Protein AF-A0A378AE75-F1 (afdb_monomer_lite)

Structure (mmCIF, N/CA/C/O backbone):
data_AF-A0A378AE75-F1
#
_entry.id   AF-A0A378AE75-F1
#
loop_
_atom_site.group_PDB
_atom_site.id
_atom_site.type_symbol
_atom_site.label_atom_id
_atom_site.label_alt_id
_atom_site.label_comp_id
_atom_site.label_asym_id
_atom_site.label_entity_id
_atom_site.label_seq_id
_atom_site.pdbx_PDB_ins_code
_atom_site.Cartn_x
_atom_site.Cartn_y
_atom_site.Cartn_z
_atom_site.occupancy
_atom_site.B_iso_or_equiv
_atom_site.auth_seq_id
_atom_site.auth_comp_id
_atom_site.auth_asym_id
_atom_site.auth_atom_id
_atom_site.pdbx_PDB_model_num
ATOM 1 N N . MET A 1 1 ? -22.575 -5.246 0.467 1.00 49.00 1 MET A N 1
ATOM 2 C CA . MET A 1 1 ? -21.335 -4.443 0.434 1.00 49.00 1 MET A CA 1
ATOM 3 C C . MET A 1 1 ? -20.183 -5.397 0.202 1.00 49.00 1 MET A C 1
ATOM 5 O O . MET A 1 1 ? -19.870 -6.165 1.099 1.00 49.00 1 MET A O 1
ATOM 9 N N . ALA A 1 2 ? -19.630 -5.433 -1.007 1.00 60.38 2 ALA A N 1
ATOM 10 C CA . ALA A 1 2 ? -18.469 -6.262 -1.318 1.00 60.38 2 ALA A CA 1
ATOM 11 C C . ALA A 1 2 ? -17.324 -5.311 -1.665 1.00 60.38 2 ALA A C 1
ATOM 13 O O . ALA A 1 2 ? -17.302 -4.752 -2.755 1.00 60.38 2 ALA A O 1
ATOM 14 N N . GLY A 1 3 ? -16.438 -5.043 -0.709 1.00 75.75 3 GLY A N 1
ATOM 15 C CA . GLY A 1 3 ? -15.329 -4.118 -0.913 1.00 75.75 3 GLY A CA 1
ATOM 16 C C . GLY A 1 3 ? -14.558 -3.829 0.368 1.00 75.75 3 GLY A C 1
ATOM 17 O O . GLY A 1 3 ? -15.049 -4.067 1.469 1.00 75.75 3 GLY A O 1
ATOM 18 N N . PHE A 1 4 ? -13.334 -3.343 0.198 1.00 86.12 4 PHE A N 1
ATOM 19 C CA . PHE A 1 4 ? -12.501 -2.817 1.274 1.00 86.12 4 PHE A CA 1
ATOM 20 C C . PHE A 1 4 ? -12.872 -1.352 1.540 1.00 86.12 4 PHE A C 1
ATOM 22 O O . PHE A 1 4 ? -13.050 -0.593 0.587 1.00 86.12 4 PHE A O 1
ATOM 29 N N . GLY A 1 5 ? -12.989 -0.947 2.803 1.00 89.19 5 GLY A N 1
ATOM 30 C CA . GLY A 1 5 ? -13.317 0.436 3.158 1.00 89.19 5 GLY A CA 1
ATOM 31 C C . GLY A 1 5 ? -13.764 0.592 4.607 1.00 89.19 5 GLY A C 1
ATOM 32 O O . GLY A 1 5 ? -13.434 -0.235 5.452 1.00 89.19 5 GLY A O 1
ATOM 33 N N . ASP A 1 6 ? -14.548 1.635 4.877 1.00 91.19 6 ASP A N 1
ATOM 34 C CA . ASP A 1 6 ? -15.076 1.936 6.208 1.00 91.19 6 ASP A CA 1
ATOM 35 C C . ASP A 1 6 ? -16.599 1.764 6.253 1.00 91.19 6 ASP A C 1
ATOM 37 O O . ASP A 1 6 ? -17.330 2.206 5.366 1.00 91.19 6 ASP A O 1
ATOM 41 N N . GLY A 1 7 ? -17.082 1.147 7.326 1.00 90.19 7 GLY A N 1
ATOM 42 C CA . GLY A 1 7 ? -18.472 1.155 7.759 1.00 90.19 7 GLY A CA 1
ATOM 43 C C . GLY A 1 7 ? -18.676 2.161 8.890 1.00 90.19 7 GLY A C 1
ATOM 44 O O . GLY A 1 7 ? -17.744 2.496 9.625 1.00 90.19 7 GLY A O 1
ATOM 45 N N . GLN A 1 8 ? -19.903 2.650 9.051 1.00 94.00 8 GLN A N 1
ATOM 46 C CA . GLN A 1 8 ? -20.232 3.632 10.077 1.00 94.00 8 GLN A CA 1
ATOM 47 C C . GLN A 1 8 ? -21.569 3.316 10.743 1.00 94.00 8 GLN A C 1
ATOM 49 O O . GLN A 1 8 ? -22.568 3.080 10.068 1.00 94.00 8 GLN A O 1
ATOM 54 N N . VAL A 1 9 ? -21.573 3.347 12.074 1.00 94.44 9 VAL A N 1
ATOM 55 C CA . VAL A 1 9 ? -22.759 3.202 12.919 1.00 94.44 9 VAL A CA 1
ATOM 56 C C . VAL A 1 9 ? -22.997 4.530 13.623 1.00 94.44 9 VAL A C 1
ATOM 58 O O . VAL A 1 9 ? -22.107 5.047 14.298 1.00 94.44 9 VAL A O 1
ATOM 61 N N . ASN A 1 10 ? -24.197 5.079 13.470 1.00 95.12 10 ASN A N 1
ATOM 62 C CA . ASN A 1 10 ? -24.614 6.316 14.122 1.00 95.12 10 ASN A CA 1
ATOM 63 C C . ASN A 1 10 ? -25.720 5.990 15.132 1.00 95.12 10 ASN A C 1
ATOM 65 O O . ASN A 1 10 ? -26.658 5.271 14.794 1.00 95.12 10 ASN A O 1
ATOM 69 N N . ALA A 1 11 ? -25.634 6.532 16.346 1.00 93.56 11 ALA A N 1
ATOM 70 C CA . ALA A 1 11 ? -26.715 6.497 17.325 1.00 93.56 11 ALA A CA 1
ATOM 71 C C . ALA A 1 11 ? -27.059 7.910 17.787 1.00 93.56 11 ALA A C 1
ATOM 73 O O . ALA A 1 11 ? -26.185 8.744 18.031 1.00 93.56 11 ALA A O 1
ATOM 74 N N . THR A 1 12 ? -28.353 8.166 17.936 1.00 93.62 12 THR A N 1
ATOM 75 C CA . THR A 1 12 ? -28.882 9.398 18.518 1.00 93.62 12 THR A CA 1
ATOM 76 C C . THR A 1 12 ? -29.718 9.018 19.729 1.00 93.62 12 THR A C 1
ATOM 78 O O . THR A 1 12 ? -30.688 8.279 19.603 1.00 93.62 12 THR A O 1
ATOM 81 N N . ILE A 1 13 ? -29.310 9.490 20.903 1.00 89.12 13 ILE A N 1
ATOM 82 C CA . ILE A 1 13 ? -29.961 9.223 22.183 1.00 89.12 13 ILE A CA 1
ATOM 83 C C . ILE A 1 13 ? -30.700 10.495 22.591 1.00 89.12 13 ILE A C 1
ATOM 85 O O . ILE A 1 13 ? -30.086 11.508 22.918 1.00 89.12 13 ILE A O 1
ATOM 89 N N . SER A 1 14 ? -32.026 10.448 22.555 1.00 89.69 14 SER A N 1
ATOM 90 C CA . SER A 1 14 ? -32.914 11.529 22.994 1.00 89.69 14 SER A CA 1
ATOM 91 C C . SER A 1 14 ? -33.631 11.157 24.292 1.00 89.69 14 SER A C 1
ATOM 93 O O . SER A 1 14 ? -33.769 9.977 24.604 1.00 89.69 14 SER A O 1
ATOM 95 N N . GLY A 1 15 ? -34.135 12.154 25.027 1.00 82.38 15 GLY A N 1
ATOM 96 C CA . GLY A 1 15 ? -34.946 11.924 26.232 1.00 82.38 15 GLY A CA 1
ATOM 97 C C . GLY A 1 15 ? -34.153 11.782 27.536 1.00 82.38 15 GLY A C 1
ATOM 98 O O . GLY A 1 15 ? -34.667 11.234 28.505 1.00 82.38 15 GLY A O 1
ATOM 99 N N . LEU A 1 16 ? -32.913 12.280 27.578 1.00 79.62 16 LEU A N 1
ATOM 100 C CA . LEU A 1 16 ? -32.150 12.412 28.821 1.00 79.62 16 LEU A CA 1
ATOM 101 C C . LEU A 1 16 ? -32.801 13.487 29.704 1.00 79.62 16 LEU A C 1
ATOM 103 O O . LEU A 1 16 ? -32.795 14.666 29.354 1.00 79.62 16 LEU A O 1
ATOM 107 N N . SER A 1 17 ? -33.370 13.068 30.833 1.00 78.19 17 SER A N 1
ATOM 108 C CA . SER A 1 17 ? -33.945 13.955 31.844 1.00 78.19 17 SER A CA 1
ATOM 109 C C . SER A 1 17 ? -33.107 13.870 33.115 1.00 78.19 17 SER A C 1
ATOM 111 O O . SER A 1 17 ? -33.035 12.815 33.745 1.00 78.19 17 SER A O 1
ATOM 113 N N . LEU A 1 18 ? -32.456 14.978 33.471 1.00 77.50 18 LEU A N 1
ATOM 114 C CA . LEU A 1 18 ? -31.836 15.174 34.780 1.00 77.50 18 LEU A CA 1
ATOM 115 C C . LEU A 1 18 ? -32.532 16.357 35.471 1.00 77.50 18 LEU A C 1
ATOM 117 O O . LEU A 1 18 ? -32.995 17.274 34.784 1.00 77.50 18 LEU A O 1
ATOM 121 N N . PRO A 1 19 ? -32.645 16.357 36.811 1.00 81.94 19 PRO A N 1
ATOM 122 C CA . PRO A 1 19 ? -33.327 17.430 37.525 1.00 81.94 19 PRO A CA 1
ATOM 123 C C . PRO A 1 19 ? -32.670 18.790 37.247 1.00 81.94 19 PRO A C 1
ATOM 125 O O . PRO A 1 19 ? -31.502 18.987 37.564 1.00 81.94 19 PRO A O 1
ATOM 128 N N . GLY A 1 20 ? -33.430 19.728 36.674 1.00 78.38 20 GLY A N 1
ATOM 129 C CA . GLY A 1 20 ? -32.984 21.106 36.430 1.00 78.38 20 GLY A CA 1
ATOM 130 C C . GLY A 1 20 ? -32.253 21.357 35.106 1.00 78.38 20 GLY A C 1
ATOM 131 O O . GLY A 1 20 ? -31.914 22.505 34.833 1.00 78.38 20 GLY A O 1
ATOM 132 N N . GLU A 1 21 ? -32.054 20.342 34.259 1.00 79.19 21 GLU A N 1
ATOM 133 C CA . GLU A 1 21 ? -31.302 20.480 33.005 1.00 79.19 21 GLU A CA 1
ATOM 134 C C . GLU A 1 21 ? -32.074 19.915 31.802 1.00 79.19 21 GLU A C 1
ATOM 136 O O . GLU A 1 21 ? -32.711 18.864 31.874 1.00 79.19 21 GLU A O 1
ATOM 141 N N . THR A 1 22 ? -32.018 20.620 30.667 1.00 77.00 22 THR A N 1
ATOM 142 C CA . THR A 1 22 ? -32.580 20.159 29.386 1.00 77.00 22 THR A CA 1
ATOM 143 C C . THR A 1 22 ? -31.439 19.789 28.449 1.00 77.00 22 THR A C 1
ATOM 145 O O . THR A 1 22 ? -30.626 20.644 28.102 1.00 77.00 22 THR A O 1
ATOM 148 N N . PHE A 1 23 ? -31.379 18.527 28.021 1.00 79.06 23 PHE A N 1
ATOM 149 C CA . PHE A 1 23 ? -30.317 18.042 27.142 1.00 79.06 23 PHE A CA 1
ATOM 150 C C . PHE A 1 23 ? -30.766 17.971 25.689 1.00 79.06 23 PHE A C 1
ATOM 152 O O . PHE A 1 23 ? -31.817 17.414 25.365 1.00 79.06 23 PHE A O 1
ATOM 159 N N . ALA A 1 24 ? -29.911 18.469 24.797 1.00 85.50 24 ALA A N 1
ATOM 160 C CA . ALA A 1 24 ? -30.001 18.141 23.383 1.00 85.50 24 ALA A CA 1
ATOM 161 C C . ALA A 1 24 ? -29.747 16.632 23.168 1.00 85.50 24 ALA A C 1
ATOM 163 O O . ALA A 1 24 ? -29.024 16.016 23.959 1.00 85.50 24 ALA A O 1
ATOM 164 N N . PRO A 1 25 ? -30.300 16.022 22.101 1.00 85.94 25 PRO A N 1
ATOM 165 C CA . PRO A 1 25 ? -30.033 14.626 21.780 1.00 85.94 25 PRO A CA 1
ATOM 166 C C . PRO A 1 25 ? -28.530 14.350 21.671 1.00 85.94 25 PRO A C 1
ATOM 168 O O . PRO A 1 25 ? -27.816 15.000 20.906 1.00 85.94 25 PRO A O 1
ATOM 171 N N . LEU A 1 26 ? -28.050 13.359 22.418 1.00 89.19 26 LEU A N 1
ATOM 172 C CA . LEU A 1 26 ? -26.661 12.935 22.378 1.00 89.19 26 LEU A CA 1
ATOM 173 C C . LEU A 1 26 ? -26.417 12.140 21.096 1.00 89.19 26 LEU A C 1
ATOM 175 O O . LEU A 1 26 ? -27.014 11.087 20.880 1.00 89.19 26 LEU A O 1
ATOM 179 N N . GLN A 1 27 ? -25.504 12.619 20.258 1.00 93.50 27 GLN A N 1
ATOM 180 C CA . GLN A 1 27 ? -25.101 11.927 19.039 1.00 93.50 27 GLN A CA 1
ATOM 181 C C . GLN A 1 27 ? -23.772 11.201 19.252 1.00 93.50 27 GLN A C 1
ATOM 183 O O . GLN A 1 27 ? -22.800 11.771 19.753 1.00 93.50 27 GLN A O 1
ATOM 188 N N . LYS A 1 28 ? -23.727 9.924 18.871 1.00 94.56 28 LYS A N 1
ATOM 189 C CA . LYS A 1 28 ? -22.519 9.097 18.870 1.00 94.56 28 LYS A CA 1
ATOM 190 C C . LYS A 1 28 ? -22.336 8.454 17.506 1.00 94.56 28 LYS A C 1
ATOM 192 O O . LYS A 1 28 ? -23.296 8.064 16.847 1.00 94.56 28 LYS A O 1
ATOM 197 N N . GLN A 1 29 ? -21.081 8.349 17.097 1.00 95.69 29 GLN A N 1
ATOM 198 C CA . GLN A 1 29 ? -20.692 7.816 15.805 1.00 95.69 29 GLN A CA 1
ATOM 199 C C . GLN A 1 29 ? -19.486 6.900 15.989 1.00 95.69 29 GLN A C 1
ATOM 201 O O . GLN A 1 29 ? -18.491 7.294 16.595 1.00 95.69 29 GLN A O 1
ATOM 206 N N . TRP A 1 30 ? -19.577 5.692 15.439 1.00 95.56 30 TRP A N 1
ATOM 207 C CA . TRP A 1 30 ? -18.515 4.691 15.460 1.00 95.56 30 TRP A CA 1
ATOM 208 C C . TRP A 1 30 ? -18.163 4.293 14.031 1.00 95.56 30 TRP A C 1
ATOM 210 O O . TRP A 1 30 ? -19.043 3.963 13.237 1.00 95.56 30 TRP A O 1
ATOM 220 N N . LYS A 1 31 ? -16.871 4.331 13.700 1.00 94.81 31 LYS A N 1
ATOM 221 C CA . LYS A 1 31 ? -16.338 3.842 12.424 1.00 94.81 31 LYS A CA 1
ATOM 222 C C . LYS A 1 31 ? -15.743 2.455 12.619 1.00 94.81 31 LYS A C 1
ATOM 224 O O . LYS A 1 31 ? -15.085 2.207 13.625 1.00 94.81 31 LYS A O 1
ATOM 229 N N . ILE A 1 32 ? -15.978 1.568 11.661 1.00 92.81 32 ILE A N 1
ATOM 230 C CA . ILE A 1 32 ? -15.527 0.177 11.691 1.00 92.81 32 ILE A CA 1
ATOM 231 C C . ILE A 1 32 ? -14.871 -0.132 10.348 1.00 92.81 32 ILE A C 1
ATOM 233 O O . ILE A 1 32 ? -15.488 0.075 9.308 1.00 92.81 32 ILE A O 1
ATOM 237 N N . GLY A 1 33 ? -13.643 -0.645 10.360 1.00 91.94 33 GLY A N 1
ATOM 238 C CA . GLY A 1 33 ? -12.975 -1.082 9.135 1.00 91.94 33 GLY A CA 1
ATOM 239 C C . GLY A 1 33 ? -13.653 -2.320 8.543 1.00 91.94 33 GLY A C 1
ATOM 240 O O . GLY A 1 33 ? -13.934 -3.288 9.251 1.00 91.94 33 GLY A O 1
ATOM 241 N N . VAL A 1 34 ? -13.895 -2.306 7.237 1.00 90.81 34 VAL A N 1
ATOM 242 C CA . VAL A 1 34 ? -14.494 -3.405 6.478 1.00 90.81 34 VAL A CA 1
ATOM 243 C C . VAL A 1 34 ? -13.432 -3.998 5.561 1.00 90.81 34 VAL A C 1
ATOM 245 O O . VAL A 1 34 ? -12.876 -3.316 4.699 1.00 90.81 34 VAL A O 1
ATOM 248 N N . ARG A 1 35 ? -13.168 -5.297 5.724 1.00 89.75 35 ARG A N 1
ATOM 249 C CA . ARG A 1 35 ? -12.266 -6.063 4.857 1.00 89.75 35 ARG A CA 1
ATOM 250 C C . ARG A 1 35 ? -12.981 -7.294 4.290 1.00 89.75 35 ARG A C 1
ATOM 252 O O . ARG A 1 35 ? -13.686 -7.966 5.045 1.00 89.75 35 ARG A O 1
ATOM 259 N N . PRO A 1 36 ? -12.804 -7.620 2.999 1.00 88.44 36 PRO A N 1
ATOM 260 C CA . PRO A 1 36 ? -13.284 -8.882 2.445 1.00 88.44 36 PRO A CA 1
ATOM 261 C C . PRO A 1 36 ? -12.662 -10.095 3.154 1.00 88.44 36 PRO A C 1
ATOM 263 O O . PRO A 1 36 ? -11.528 -10.036 3.629 1.00 88.44 36 PRO A O 1
ATOM 266 N N . ALA A 1 37 ? -13.395 -11.211 3.194 1.00 88.56 37 ALA A N 1
ATOM 267 C CA . ALA A 1 37 ? -12.927 -12.468 3.792 1.00 88.56 37 ALA A CA 1
ATOM 268 C C . ALA A 1 37 ? -11.893 -13.219 2.926 1.00 88.56 37 ALA A C 1
ATOM 270 O O . ALA A 1 37 ? -11.380 -14.256 3.334 1.00 88.56 37 ALA A O 1
ATOM 271 N N . TYR A 1 38 ? -11.600 -12.706 1.732 1.00 87.00 38 TYR A N 1
ATOM 272 C CA . TYR A 1 38 ? -10.685 -13.282 0.755 1.00 87.00 38 TYR A CA 1
ATOM 273 C C . TYR A 1 38 ? -9.707 -12.211 0.247 1.00 87.00 38 TYR A C 1
ATOM 275 O O . TYR A 1 38 ? -10.055 -11.025 0.223 1.00 87.00 38 TYR A O 1
ATOM 283 N N . PRO A 1 39 ? -8.482 -12.600 -0.150 1.00 86.50 39 PRO A N 1
ATOM 284 C CA . PRO A 1 39 ? -7.501 -11.670 -0.695 1.00 86.50 39 PRO A CA 1
ATOM 285 C C . PRO A 1 39 ? -7.935 -11.127 -2.063 1.00 86.50 39 PRO A C 1
ATOM 287 O O . PRO A 1 39 ? -8.702 -11.760 -2.791 1.00 86.50 39 PRO A O 1
ATOM 290 N N . ALA A 1 40 ? -7.404 -9.960 -2.432 1.00 88.06 40 ALA A N 1
ATOM 291 C CA . ALA A 1 40 ? -7.560 -9.435 -3.783 1.00 88.06 40 ALA A CA 1
ATOM 292 C C . ALA A 1 40 ? -6.843 -10.345 -4.795 1.00 88.06 40 ALA A C 1
ATOM 294 O O . ALA A 1 40 ? -5.726 -10.801 -4.549 1.00 88.06 40 ALA A O 1
ATOM 295 N N . GLN A 1 41 ? -7.482 -10.592 -5.937 1.00 89.38 41 GLN A N 1
ATOM 296 C CA . GLN A 1 41 ? -6.887 -11.313 -7.061 1.00 89.38 41 GLN A CA 1
ATOM 297 C C . GLN A 1 41 ? -6.489 -10.323 -8.159 1.00 89.38 41 GLN A C 1
ATOM 299 O O . GLN A 1 41 ? -7.186 -9.338 -8.396 1.00 89.38 41 GLN A O 1
ATOM 304 N N . THR A 1 42 ? -5.379 -10.598 -8.844 1.00 88.62 42 THR A N 1
ATOM 305 C CA . THR A 1 42 ? -4.872 -9.760 -9.938 1.00 88.62 42 THR A CA 1
ATOM 306 C C . THR A 1 42 ? -4.619 -10.628 -11.160 1.00 88.62 42 THR A C 1
ATOM 308 O O . THR A 1 42 ? -3.856 -11.591 -11.094 1.00 88.62 42 THR A O 1
ATOM 311 N N . VAL A 1 43 ? -5.210 -10.257 -12.293 1.00 89.06 43 VAL A N 1
ATOM 312 C CA . VAL A 1 43 ? -4.939 -10.859 -13.603 1.00 89.06 43 VAL A CA 1
ATOM 313 C C . VAL A 1 43 ? -4.100 -9.899 -14.439 1.00 89.06 43 VAL A C 1
ATOM 315 O O . VAL A 1 43 ? -4.318 -8.691 -14.413 1.00 89.06 43 VAL A O 1
ATOM 318 N N . ASN A 1 44 ? -3.111 -10.421 -15.165 1.00 86.88 44 ASN A N 1
ATOM 319 C CA . ASN A 1 44 ? -2.217 -9.613 -15.993 1.00 86.88 44 ASN A CA 1
ATOM 320 C C . ASN A 1 44 ? -2.088 -10.228 -17.386 1.00 86.88 44 ASN A C 1
ATOM 322 O O . ASN A 1 44 ? -1.975 -11.444 -17.521 1.00 86.88 44 ASN A O 1
ATOM 326 N N . SER A 1 45 ? -2.040 -9.380 -18.409 1.00 86.44 45 SER A N 1
ATOM 327 C CA . SER A 1 45 ? -1.735 -9.768 -19.787 1.00 86.44 45 SER A CA 1
ATOM 328 C C . SER A 1 45 ? -0.908 -8.694 -20.467 1.00 86.44 45 SER A C 1
ATOM 330 O O . SER A 1 45 ? -1.111 -7.507 -20.219 1.00 86.44 45 SER A O 1
ATOM 332 N N . GLY A 1 46 ? -0.033 -9.114 -21.372 1.00 86.88 46 GLY A N 1
ATOM 333 C CA . GLY A 1 46 ? 0.690 -8.227 -22.268 1.00 86.88 46 GLY A CA 1
ATOM 334 C C . GLY A 1 46 ? 0.801 -8.867 -23.643 1.00 86.88 46 GLY A C 1
ATOM 335 O O . GLY A 1 46 ? 0.899 -10.087 -23.752 1.00 86.88 46 GLY A O 1
ATOM 336 N N . ALA A 1 47 ? 0.772 -8.036 -24.676 1.00 87.56 47 ALA A N 1
ATOM 337 C CA . ALA A 1 47 ? 1.012 -8.437 -26.052 1.00 87.56 47 ALA A CA 1
ATOM 338 C C . ALA A 1 47 ? 1.837 -7.345 -26.741 1.00 87.56 47 ALA A C 1
ATOM 340 O O . ALA A 1 47 ? 1.640 -6.158 -26.476 1.00 87.56 47 ALA A O 1
ATOM 341 N N . ALA A 1 48 ? 2.761 -7.749 -27.609 1.00 89.44 48 ALA A N 1
ATOM 342 C CA . ALA A 1 48 ? 3.394 -6.848 -28.562 1.00 89.44 48 ALA A CA 1
ATOM 343 C C . ALA A 1 48 ? 2.590 -6.922 -29.862 1.00 89.44 48 ALA A C 1
ATOM 345 O O . ALA A 1 48 ? 2.411 -8.018 -30.385 1.00 89.44 48 ALA A O 1
ATOM 346 N N . LEU A 1 49 ? 2.092 -5.781 -30.341 1.00 91.19 49 LEU A N 1
ATOM 347 C CA . LEU A 1 49 ? 1.267 -5.712 -31.546 1.00 91.19 49 LEU A CA 1
ATOM 348 C C . LEU A 1 49 ? 2.076 -5.159 -32.710 1.00 91.19 49 LEU A C 1
ATOM 350 O O . LEU A 1 49 ? 2.702 -4.103 -32.591 1.00 91.19 49 LEU A O 1
ATOM 354 N N . GLN A 1 50 ? 2.040 -5.867 -33.832 1.00 92.62 50 GLN A N 1
ATOM 355 C CA . GLN A 1 50 ? 2.515 -5.358 -35.109 1.00 92.62 50 GLN A CA 1
ATOM 356 C C . GLN A 1 50 ? 1.516 -4.344 -35.690 1.00 92.62 50 GLN A C 1
ATOM 358 O O . GLN A 1 50 ? 0.335 -4.343 -35.325 1.00 92.62 50 GLN A O 1
ATOM 363 N N . PRO A 1 51 ? 1.952 -3.459 -36.605 1.00 91.56 51 PRO A N 1
ATOM 364 C CA . PRO A 1 51 ? 1.048 -2.532 -37.276 1.00 91.56 51 PRO A CA 1
ATOM 365 C C . PRO A 1 51 ? -0.124 -3.265 -37.946 1.00 91.56 51 PRO A C 1
ATOM 367 O O . PRO A 1 51 ? 0.081 -4.146 -38.775 1.00 91.56 51 PRO A O 1
ATOM 370 N N . GLY A 1 52 ? -1.353 -2.886 -37.589 1.00 92.56 52 GLY A N 1
ATOM 371 C CA . GLY A 1 52 ? -2.583 -3.495 -38.110 1.00 92.56 52 GLY A CA 1
ATOM 372 C C . GLY A 1 52 ? -3.135 -4.661 -37.283 1.00 92.56 52 GLY A C 1
ATOM 373 O O . GLY A 1 52 ? -4.259 -5.088 -37.536 1.00 92.56 52 GLY A O 1
ATOM 374 N N . GLU A 1 53 ? -2.409 -5.147 -36.273 1.00 93.62 53 GLU A N 1
ATOM 375 C CA . GLU A 1 53 ? -2.939 -6.140 -35.337 1.00 93.62 53 GLU A CA 1
ATOM 376 C C . GLU A 1 53 ? -3.871 -5.503 -34.299 1.00 93.62 53 GLU A C 1
ATOM 378 O O . GLU A 1 53 ? -3.669 -4.378 -33.838 1.00 93.62 53 GLU A O 1
ATOM 383 N N . SER A 1 54 ? -4.891 -6.258 -33.891 1.00 90.75 54 SER A N 1
ATOM 384 C CA . SER A 1 54 ? -5.817 -5.877 -32.826 1.00 90.75 54 SER A CA 1
ATOM 385 C C . SER A 1 54 ? -5.661 -6.799 -31.625 1.00 90.75 54 SER A C 1
ATOM 387 O O . SER A 1 54 ? -5.607 -8.018 -31.784 1.00 90.75 54 SER A O 1
ATOM 389 N N . TRP A 1 55 ? -5.686 -6.230 -30.423 1.00 90.62 55 TRP A N 1
ATOM 390 C CA . TRP A 1 55 ? -5.725 -6.991 -29.179 1.00 90.62 55 TRP A CA 1
ATOM 391 C C . TRP A 1 55 ? -7.062 -6.808 -28.472 1.00 90.62 55 TRP A C 1
ATOM 393 O O . TRP A 1 55 ? -7.587 -5.697 -28.402 1.00 90.62 55 TRP A O 1
ATOM 403 N N . GLN A 1 56 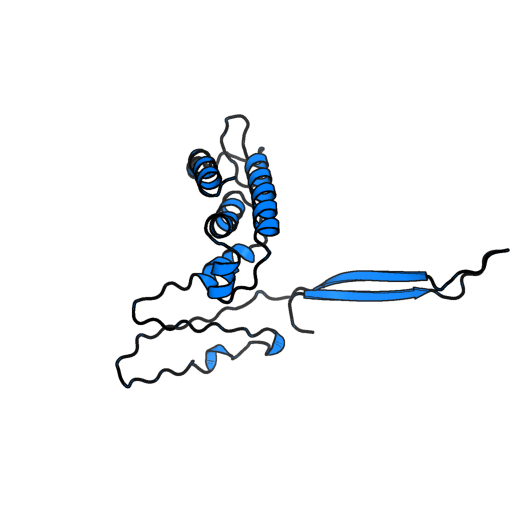? -7.587 -7.898 -27.917 1.00 88.50 56 GLN A N 1
ATOM 404 C CA . GLN A 1 56 ? -8.767 -7.881 -27.060 1.00 88.50 56 GLN A CA 1
ATOM 405 C C . GLN A 1 56 ? -8.434 -8.551 -25.722 1.00 88.50 56 GLN A C 1
ATOM 407 O O . GLN A 1 56 ? -7.775 -9.596 -25.720 1.00 88.50 56 GLN A O 1
ATOM 412 N N . PRO A 1 57 ? -8.880 -7.987 -24.585 1.00 84.75 57 PRO A N 1
ATOM 413 C CA . PRO A 1 57 ? -8.695 -8.618 -23.287 1.00 84.75 57 PRO A CA 1
ATOM 414 C C . PRO A 1 57 ? -9.467 -9.949 -23.239 1.00 84.75 57 PRO A C 1
ATOM 416 O O . PRO A 1 57 ? -10.666 -9.967 -23.530 1.00 84.75 57 PRO A O 1
ATOM 419 N N . PRO A 1 58 ? -8.822 -11.071 -22.870 1.00 85.00 58 PRO A N 1
ATOM 420 C CA . PRO A 1 58 ? -9.505 -12.346 -22.689 1.00 85.00 58 PRO A CA 1
ATOM 421 C C . PRO A 1 58 ? -10.679 -12.229 -21.709 1.00 85.00 58 PRO A C 1
ATOM 423 O O . PRO A 1 58 ? -10.525 -11.675 -20.622 1.00 85.00 58 PRO A O 1
ATOM 426 N N . ALA A 1 59 ? -11.830 -12.821 -22.044 1.00 78.88 59 ALA A N 1
ATOM 427 C CA . ALA A 1 59 ? -13.035 -12.772 -21.204 1.00 78.88 59 ALA A CA 1
ATOM 428 C C . ALA A 1 59 ? -12.808 -13.298 -19.773 1.00 78.88 59 ALA A C 1
ATOM 430 O O . ALA A 1 59 ? -13.446 -12.837 -18.832 1.00 78.88 59 ALA A O 1
ATOM 431 N N . ALA A 1 60 ? -11.851 -14.213 -19.589 1.00 80.00 60 ALA A N 1
ATOM 432 C CA . ALA A 1 60 ? -11.454 -14.729 -18.281 1.00 80.00 60 ALA A CA 1
ATOM 433 C C . ALA A 1 60 ? -10.913 -13.646 -17.321 1.00 80.00 60 ALA A C 1
ATOM 435 O O . ALA A 1 60 ? -10.883 -13.869 -16.117 1.00 80.00 60 ALA A O 1
ATOM 436 N N . GLN A 1 61 ? -10.502 -12.472 -17.816 1.00 82.00 61 GLN A N 1
ATOM 437 C CA . GLN A 1 61 ? -9.923 -11.413 -16.979 1.00 82.00 61 GLN A CA 1
ATOM 438 C C . GLN A 1 61 ? -10.935 -10.685 -16.093 1.00 82.00 61 GLN A C 1
ATOM 440 O O . GLN A 1 61 ? -10.548 -10.092 -15.091 1.00 82.00 61 GLN A O 1
ATOM 445 N N . SER A 1 62 ? -12.218 -10.707 -16.446 1.00 82.12 62 SER A N 1
ATOM 446 C CA . SER A 1 62 ? -13.285 -10.102 -15.640 1.00 82.12 62 SER A CA 1
ATOM 447 C C . SER A 1 62 ? -14.149 -11.140 -14.920 1.00 82.12 62 SER A C 1
ATOM 449 O O . SER A 1 62 ? -14.968 -10.779 -14.075 1.00 82.12 62 SER A O 1
ATOM 451 N N . GLN A 1 63 ? -13.962 -12.428 -15.217 1.00 86.31 63 GLN A N 1
ATOM 452 C CA . GLN A 1 63 ? -14.700 -13.518 -14.584 1.00 86.31 63 GLN A CA 1
ATOM 453 C C . GLN A 1 63 ? -14.250 -13.725 -13.135 1.00 86.31 63 GLN A C 1
ATOM 455 O O . GLN A 1 63 ? -13.066 -13.662 -12.821 1.00 86.31 63 GLN A O 1
ATOM 460 N N . GLY A 1 64 ? -15.208 -13.981 -12.241 1.00 84.06 64 GLY A N 1
ATOM 461 C CA . GLY A 1 64 ? -14.936 -14.226 -10.819 1.00 84.06 64 GLY A CA 1
ATOM 462 C C . GLY A 1 64 ? -14.714 -12.967 -9.971 1.00 84.06 64 GLY A C 1
ATOM 463 O O . GLY A 1 64 ? -14.601 -13.078 -8.752 1.00 84.06 64 GLY A O 1
ATOM 464 N N . PHE A 1 65 ? -14.716 -11.773 -10.570 1.00 87.81 65 PHE A N 1
ATOM 465 C CA . PHE A 1 65 ? -14.592 -10.509 -9.844 1.00 87.81 65 PHE A CA 1
ATOM 466 C C . PHE A 1 65 ? -15.954 -9.885 -9.540 1.00 87.81 65 PHE A C 1
ATOM 468 O O . PHE A 1 65 ? -16.838 -9.823 -10.395 1.00 87.81 65 PHE A O 1
ATOM 475 N N . ALA A 1 66 ? -16.113 -9.345 -8.329 1.00 88.38 66 ALA A N 1
ATOM 476 C CA . ALA A 1 66 ? -17.256 -8.495 -8.020 1.00 88.38 66 ALA A CA 1
ATOM 477 C C . ALA A 1 66 ? -17.122 -7.163 -8.793 1.00 88.38 66 ALA A C 1
ATOM 479 O O . ALA A 1 66 ? -16.099 -6.486 -8.642 1.00 88.38 66 ALA A O 1
ATOM 480 N N . PRO A 1 67 ? -18.137 -6.728 -9.570 1.00 86.50 67 PRO A N 1
ATOM 481 C CA . PRO A 1 67 ? -18.041 -5.510 -10.384 1.00 86.50 67 PRO A CA 1
ATOM 482 C C . PRO A 1 67 ? -17.696 -4.249 -9.581 1.00 86.50 67 PRO A C 1
ATOM 484 O O . PRO A 1 67 ? -17.014 -3.364 -10.080 1.00 86.50 67 PRO A O 1
ATOM 487 N N . GLN A 1 68 ? -18.120 -4.189 -8.313 1.00 86.44 68 GLN A N 1
ATOM 488 C CA . GLN A 1 68 ? -17.866 -3.061 -7.406 1.00 86.44 68 GLN A CA 1
ATOM 489 C C . GLN A 1 68 ? -16.389 -2.923 -7.000 1.00 86.44 68 GLN A C 1
ATOM 491 O O . GLN A 1 68 ? -15.969 -1.846 -6.588 1.00 86.44 68 GLN A O 1
ATOM 496 N N . THR A 1 69 ? -15.604 -4.001 -7.095 1.00 87.75 69 THR A N 1
ATOM 497 C CA . THR A 1 69 ? -14.185 -4.028 -6.702 1.00 87.75 69 THR A CA 1
ATOM 498 C C . THR A 1 69 ? -13.233 -4.081 -7.892 1.00 87.75 69 THR A C 1
ATOM 500 O O . THR A 1 69 ? -12.024 -3.960 -7.707 1.00 87.75 69 THR A O 1
ATOM 503 N N . LEU A 1 70 ? -13.750 -4.307 -9.104 1.00 89.38 70 LEU A N 1
ATOM 504 C CA . LEU A 1 70 ? -12.932 -4.482 -10.297 1.00 89.38 70 LEU A CA 1
ATOM 505 C C . LEU A 1 70 ? -12.333 -3.139 -10.734 1.00 89.38 70 LEU A C 1
ATOM 507 O O . LEU A 1 70 ? -13.049 -2.185 -11.029 1.00 89.38 70 LEU A O 1
ATOM 511 N N . GLN A 1 71 ? -11.006 -3.082 -10.801 1.00 88.00 71 GLN A N 1
ATOM 512 C CA . GLN A 1 71 ? -10.253 -1.933 -11.300 1.00 88.00 71 GLN A CA 1
ATOM 513 C C . GLN A 1 71 ? -9.220 -2.408 -12.321 1.00 88.00 71 GLN A C 1
ATOM 515 O O . GLN A 1 71 ? -8.603 -3.457 -12.139 1.00 88.00 71 GLN A O 1
ATOM 520 N N . GLY A 1 72 ? -9.008 -1.627 -13.382 1.00 88.19 72 GLY A N 1
ATOM 521 C CA . GLY A 1 72 ? -8.089 -1.962 -14.470 1.00 88.19 72 GLY A CA 1
ATOM 522 C C . GLY A 1 72 ? -7.092 -0.846 -14.763 1.00 88.19 72 GLY A C 1
ATOM 523 O O . GLY A 1 72 ? -7.369 0.330 -14.533 1.00 88.19 72 GLY A O 1
ATOM 524 N N . GLN A 1 73 ? -5.924 -1.222 -15.282 1.00 86.81 73 GLN A N 1
ATOM 525 C CA . GLN A 1 73 ? -4.950 -0.296 -15.858 1.00 86.81 73 GLN A CA 1
ATOM 526 C C . GLN A 1 73 ? -4.448 -0.865 -17.183 1.00 86.81 73 GLN A C 1
ATOM 528 O O . GLN A 1 73 ? -4.043 -2.025 -17.239 1.00 86.81 73 GLN A O 1
ATOM 533 N N . LEU A 1 74 ? -4.453 -0.037 -18.226 1.00 87.44 74 LEU A N 1
ATOM 534 C CA . LEU A 1 74 ? -3.909 -0.366 -19.539 1.00 87.44 74 LEU A CA 1
ATOM 535 C C . LEU A 1 74 ? -2.695 0.523 -19.808 1.00 87.44 74 LEU A C 1
ATOM 537 O O . LEU A 1 74 ? -2.791 1.745 -19.719 1.00 87.44 74 LEU A O 1
ATOM 541 N N . LEU A 1 75 ? -1.564 -0.098 -20.137 1.00 86.81 75 LEU A N 1
ATOM 542 C CA . LEU A 1 75 ? -0.321 0.591 -20.462 1.00 86.81 75 LEU A CA 1
ATOM 543 C C . LEU A 1 75 ? 0.031 0.333 -21.927 1.00 86.81 75 LEU A C 1
ATOM 545 O O . LEU A 1 75 ? 0.221 -0.813 -22.326 1.00 86.81 75 LEU A O 1
ATOM 549 N N . LEU A 1 76 ? 0.133 1.406 -22.709 1.00 88.31 76 LEU A N 1
ATOM 550 C CA . LEU A 1 76 ? 0.510 1.372 -24.120 1.00 88.31 76 LEU A CA 1
ATOM 551 C C . LEU A 1 76 ? 1.879 2.034 -24.282 1.00 88.31 76 LEU A C 1
ATOM 553 O O . LEU A 1 76 ? 2.113 3.118 -23.751 1.00 88.31 76 LEU A O 1
ATOM 557 N N . SER A 1 77 ? 2.792 1.382 -25.000 1.00 86.38 77 SER A N 1
ATOM 558 C CA . SER A 1 77 ? 4.144 1.894 -25.225 1.00 86.38 77 SER A CA 1
ATOM 559 C C . SER A 1 77 ? 4.715 1.371 -26.538 1.00 86.38 77 SER A C 1
ATOM 561 O O . SER A 1 77 ? 4.542 0.202 -26.869 1.00 86.38 77 SER A O 1
ATOM 563 N N . GLY A 1 78 ? 5.451 2.225 -27.256 1.00 85.94 78 GLY A N 1
ATOM 564 C CA . GLY A 1 78 ? 6.213 1.843 -28.454 1.00 85.94 78 GLY A CA 1
ATOM 565 C C . GLY A 1 78 ? 7.553 1.153 -28.155 1.00 85.94 78 GLY A C 1
ATOM 566 O O . GLY A 1 78 ? 8.307 0.844 -29.071 1.00 85.94 78 GLY A O 1
ATOM 567 N N . LYS A 1 79 ? 7.881 0.947 -26.876 1.00 81.12 79 LYS A N 1
ATOM 568 C CA . LYS A 1 79 ? 9.059 0.212 -26.380 1.00 81.12 79 LYS A CA 1
ATOM 569 C C . LYS A 1 79 ? 8.631 -0.717 -25.240 1.00 81.12 79 LYS A C 1
ATOM 571 O O . LYS A 1 79 ? 7.625 -0.400 -24.604 1.00 81.12 79 LYS A O 1
ATOM 576 N N . PRO A 1 80 ? 9.373 -1.797 -24.927 1.00 74.56 80 PRO A N 1
ATOM 577 C CA . PRO A 1 80 ? 9.042 -2.693 -23.817 1.00 74.56 80 PRO A CA 1
ATOM 578 C C . PRO A 1 80 ? 8.752 -1.909 -22.521 1.00 74.56 80 PRO A C 1
ATOM 580 O O . PRO A 1 80 ? 9.658 -1.247 -22.006 1.00 74.56 80 PRO A O 1
ATOM 583 N N . PRO A 1 81 ? 7.497 -1.898 -22.028 1.00 78.75 81 PRO A N 1
ATOM 584 C CA . PRO A 1 81 ? 7.128 -1.057 -20.901 1.00 78.75 81 PRO A CA 1
ATOM 585 C C . PRO A 1 81 ? 7.342 -1.765 -19.561 1.00 78.75 81 PRO A C 1
ATOM 587 O O . PRO A 1 81 ? 7.118 -2.967 -19.434 1.00 78.75 81 PRO A O 1
ATOM 590 N N . LEU A 1 82 ? 7.684 -0.987 -18.532 1.00 78.44 82 LEU A N 1
ATOM 591 C CA . LEU A 1 82 ? 7.647 -1.419 -17.135 1.00 78.44 82 LEU A CA 1
ATOM 592 C C . LEU A 1 82 ? 6.447 -0.763 -16.442 1.00 78.44 82 LEU A C 1
ATOM 594 O O . LEU A 1 82 ? 6.331 0.463 -16.424 1.00 78.44 82 LEU A O 1
ATOM 598 N N . ASN A 1 83 ? 5.551 -1.561 -15.858 1.00 79.56 83 ASN A N 1
ATOM 599 C CA . ASN A 1 83 ? 4.358 -1.040 -15.189 1.00 79.56 83 ASN A CA 1
ATOM 600 C C . ASN A 1 83 ? 4.675 -0.556 -13.762 1.00 79.56 83 ASN A C 1
ATOM 602 O O . ASN A 1 83 ? 4.350 -1.212 -12.774 1.00 79.56 83 ASN A O 1
ATOM 606 N N . LEU A 1 84 ? 5.300 0.618 -13.658 1.00 80.19 84 LEU A N 1
ATOM 607 C CA . LEU A 1 84 ? 5.648 1.245 -12.377 1.00 80.19 84 LEU A CA 1
ATOM 608 C C . LEU A 1 84 ? 4.425 1.483 -11.480 1.00 80.19 84 LEU A C 1
ATOM 610 O O . LEU A 1 84 ? 4.510 1.316 -10.265 1.00 80.19 84 LEU A O 1
ATOM 614 N N . ALA A 1 85 ? 3.274 1.815 -12.0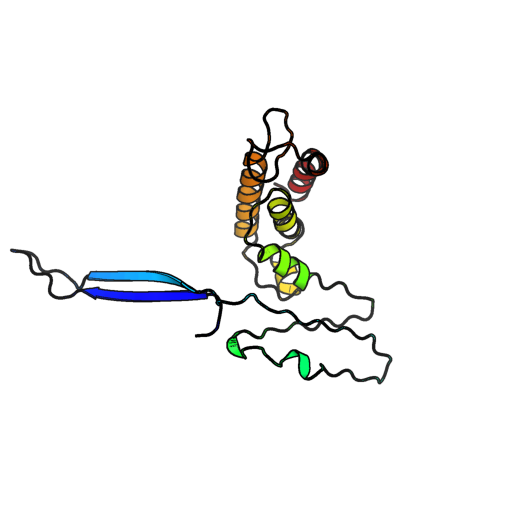69 1.00 79.69 85 ALA A N 1
ATOM 615 C CA . ALA A 1 85 ? 2.054 2.086 -11.315 1.00 79.69 85 ALA A CA 1
ATOM 616 C C . ALA A 1 85 ? 1.537 0.858 -10.552 1.00 79.69 85 ALA A C 1
ATOM 618 O O . ALA A 1 85 ? 0.967 0.987 -9.466 1.00 79.69 85 ALA A O 1
ATOM 619 N N . ARG A 1 86 ? 1.756 -0.344 -11.092 1.00 82.25 86 ARG A N 1
ATOM 620 C CA . ARG A 1 86 ? 1.464 -1.596 -10.394 1.00 82.25 86 ARG A CA 1
ATOM 621 C C . ARG A 1 86 ? 2.368 -1.777 -9.174 1.00 82.25 86 ARG A C 1
ATOM 623 O O . ARG A 1 86 ? 1.845 -1.936 -8.077 1.00 82.25 86 ARG A O 1
ATOM 630 N N . TYR A 1 87 ? 3.687 -1.690 -9.348 1.00 84.62 87 TYR A N 1
ATOM 631 C CA . TYR A 1 87 ? 4.639 -1.928 -8.256 1.00 84.62 87 TYR A CA 1
ATOM 632 C C . TYR A 1 87 ? 4.476 -0.931 -7.109 1.00 84.62 87 TYR A C 1
ATOM 634 O O . TYR A 1 87 ? 4.510 -1.316 -5.946 1.00 84.62 87 TYR A O 1
ATOM 642 N N . ILE A 1 88 ? 4.216 0.342 -7.419 1.00 82.81 88 ILE A N 1
ATOM 643 C CA . ILE A 1 88 ? 3.966 1.363 -6.394 1.00 82.81 88 ILE A CA 1
ATOM 644 C C . ILE A 1 88 ? 2.708 1.026 -5.579 1.00 82.81 88 ILE A C 1
ATOM 646 O O . ILE A 1 88 ? 2.709 1.179 -4.359 1.00 82.81 88 ILE A O 1
ATOM 650 N N . ARG A 1 89 ? 1.636 0.542 -6.223 1.00 80.94 89 ARG A N 1
ATOM 651 C CA . ARG A 1 89 ? 0.411 0.132 -5.515 1.00 80.94 89 ARG A CA 1
ATOM 652 C C . ARG A 1 89 ? 0.624 -1.118 -4.666 1.00 80.94 89 ARG A C 1
ATOM 654 O O . ARG A 1 89 ? 0.135 -1.149 -3.544 1.00 80.94 89 ARG A O 1
ATOM 661 N N . GLU A 1 90 ? 1.362 -2.105 -5.170 1.00 82.06 90 GLU A N 1
ATOM 662 C CA . GLU A 1 90 ? 1.703 -3.322 -4.420 1.00 82.06 90 GLU A CA 1
ATOM 663 C C . GLU A 1 90 ? 2.542 -2.995 -3.174 1.00 82.06 90 GLU A C 1
ATOM 665 O O . GLU A 1 90 ? 2.216 -3.453 -2.082 1.00 82.06 90 GLU A O 1
ATOM 670 N N . LEU A 1 91 ? 3.550 -2.125 -3.310 1.00 82.06 91 LEU A N 1
ATOM 671 C CA . LEU A 1 91 ? 4.383 -1.674 -2.192 1.00 82.06 91 LEU A CA 1
ATOM 672 C C . LEU A 1 91 ? 3.600 -0.826 -1.177 1.00 82.06 91 LEU A C 1
ATOM 674 O O . LEU A 1 91 ? 3.813 -0.965 0.023 1.00 82.06 91 LEU A O 1
ATOM 678 N N . LYS A 1 92 ? 2.660 0.018 -1.631 1.00 78.12 92 LYS A N 1
ATOM 679 C CA . LYS A 1 92 ? 1.798 0.820 -0.740 1.00 78.12 92 LYS A CA 1
ATOM 680 C C . LYS A 1 92 ? 0.773 -0.030 0.018 1.00 78.12 92 LYS A C 1
ATOM 682 O O . LYS A 1 92 ? 0.406 0.317 1.135 1.00 78.12 92 LYS A O 1
ATOM 687 N N . ALA A 1 93 ? 0.268 -1.099 -0.593 1.00 75.62 93 ALA A N 1
ATOM 688 C CA . ALA A 1 93 ? -0.777 -1.939 -0.010 1.00 75.62 93 ALA A CA 1
ATOM 689 C C . ALA A 1 93 ? -0.254 -2.934 1.039 1.00 75.62 93 ALA A C 1
ATOM 691 O O . ALA A 1 93 ? -1.054 -3.622 1.673 1.00 75.62 93 ALA A O 1
ATOM 692 N N . TYR A 1 94 ? 1.066 -3.041 1.205 1.00 76.06 94 TYR A N 1
ATOM 693 C CA . TYR A 1 94 ? 1.674 -4.058 2.048 1.00 76.06 94 TYR A CA 1
ATOM 694 C C . TYR A 1 94 ? 1.437 -3.760 3.545 1.00 76.06 94 TYR A C 1
ATOM 696 O O . TYR A 1 94 ? 1.865 -2.714 4.028 1.00 76.06 94 TYR A O 1
ATOM 704 N N . PRO A 1 95 ? 0.749 -4.641 4.302 1.00 68.44 95 PRO A N 1
ATOM 705 C CA . PRO A 1 95 ? 0.275 -4.316 5.652 1.00 68.44 95 PRO A CA 1
ATOM 706 C C . PRO A 1 95 ? 1.281 -4.646 6.762 1.00 68.44 95 PRO A C 1
ATOM 708 O O . PRO A 1 95 ? 1.046 -4.311 7.922 1.00 68.44 95 PRO A O 1
ATOM 711 N N . TYR A 1 96 ? 2.359 -5.358 6.436 1.00 75.25 96 TYR A N 1
ATOM 712 C CA . TYR A 1 96 ? 3.339 -5.827 7.410 1.00 75.25 96 TYR A CA 1
ATOM 713 C C . TYR A 1 96 ? 4.535 -4.871 7.493 1.00 75.25 96 TYR A C 1
ATOM 715 O O . TYR A 1 96 ? 4.907 -4.225 6.515 1.00 75.25 96 TYR A O 1
ATOM 723 N N . GLY A 1 97 ? 5.119 -4.780 8.687 1.00 80.75 97 GLY A N 1
ATOM 724 C CA . GLY A 1 97 ? 6.144 -3.796 9.036 1.00 80.75 97 GLY A CA 1
ATOM 725 C C . GLY A 1 97 ? 7.500 -4.404 9.384 1.00 80.75 97 GLY A C 1
ATOM 726 O O . GLY A 1 97 ? 8.140 -3.903 10.313 1.00 80.75 97 GLY A O 1
ATOM 727 N N . CYS A 1 98 ? 7.923 -5.476 8.695 1.00 85.56 98 CYS A N 1
ATOM 728 C CA . CYS A 1 98 ? 9.317 -5.932 8.777 1.00 85.56 98 CYS A CA 1
ATOM 729 C C . CYS A 1 98 ? 10.266 -4.833 8.295 1.00 85.56 98 CYS A C 1
ATOM 731 O O . CYS A 1 98 ? 9.874 -3.945 7.533 1.00 85.56 98 CYS A O 1
ATOM 733 N N . LEU A 1 99 ? 11.544 -4.976 8.620 1.00 84.50 99 LEU A N 1
ATOM 734 C CA . LEU A 1 99 ? 12.623 -4.135 8.120 1.00 84.50 99 LEU A CA 1
ATOM 735 C C . LEU A 1 99 ? 12.626 -4.010 6.586 1.00 84.50 99 LEU A C 1
ATOM 737 O O . LEU A 1 99 ? 12.555 -2.901 6.058 1.00 84.50 99 LEU A O 1
ATOM 741 N N . GLU A 1 100 ? 12.655 -5.140 5.870 1.00 82.44 100 GLU A N 1
ATOM 742 C CA . GLU A 1 100 ? 12.685 -5.172 4.399 1.00 82.44 100 GLU A CA 1
ATOM 743 C C . GLU A 1 100 ? 11.476 -4.460 3.787 1.00 82.44 100 GLU A C 1
ATOM 745 O O . GLU A 1 100 ? 11.595 -3.692 2.835 1.00 82.44 100 GLU A O 1
ATOM 750 N N . GLN A 1 101 ? 10.301 -4.723 4.349 1.00 83.25 101 GLN A N 1
ATOM 751 C CA . GLN A 1 101 ? 9.022 -4.257 3.828 1.00 83.25 101 GLN A CA 1
ATOM 752 C C . GLN A 1 101 ? 8.850 -2.766 4.089 1.00 83.25 101 GLN A C 1
ATOM 754 O O . GLN A 1 101 ? 8.442 -2.027 3.197 1.00 83.25 101 GLN A O 1
ATOM 759 N N . THR A 1 102 ? 9.250 -2.312 5.280 1.00 83.00 102 THR A N 1
ATOM 760 C CA . THR A 1 102 ? 9.283 -0.892 5.637 1.00 83.00 102 THR A CA 1
ATOM 761 C C . THR A 1 102 ? 10.235 -0.148 4.705 1.00 83.00 102 THR A C 1
ATOM 763 O O . THR A 1 102 ? 9.853 0.862 4.120 1.00 83.00 102 THR A O 1
ATOM 766 N N . ALA A 1 103 ? 11.445 -0.670 4.486 1.00 84.69 103 ALA A N 1
ATOM 767 C CA . ALA A 1 103 ? 12.394 -0.065 3.560 1.00 84.69 103 ALA A CA 1
ATOM 768 C C . ALA A 1 103 ? 11.838 -0.033 2.125 1.00 84.69 103 ALA A C 1
ATOM 770 O O . ALA A 1 103 ? 11.771 1.031 1.510 1.00 84.69 103 ALA A O 1
ATOM 771 N N . SER A 1 104 ? 11.375 -1.173 1.607 1.00 83.25 104 SER A N 1
ATOM 772 C CA . SER A 1 104 ? 10.860 -1.315 0.239 1.00 83.25 104 SER A CA 1
ATOM 773 C C . SER A 1 104 ? 9.621 -0.456 -0.025 1.00 83.25 104 SER A C 1
ATOM 775 O O . SER A 1 104 ? 9.495 0.111 -1.107 1.00 83.25 104 SER A O 1
ATOM 777 N N . GLY A 1 105 ? 8.733 -0.296 0.960 1.00 83.69 105 GLY A N 1
ATOM 778 C CA . GLY A 1 105 ? 7.570 0.592 0.877 1.00 83.69 105 GLY A CA 1
ATOM 779 C C . GLY A 1 105 ? 7.934 2.083 0.879 1.00 83.69 105 GLY A C 1
ATOM 780 O O . GLY A 1 105 ? 7.246 2.892 0.252 1.00 83.69 105 GLY A O 1
ATOM 781 N N . LEU A 1 106 ? 9.043 2.459 1.525 1.00 83.50 106 LEU A N 1
ATOM 782 C CA . LEU A 1 106 ? 9.540 3.839 1.555 1.00 83.50 106 LEU A CA 1
ATOM 783 C C . LEU A 1 106 ? 10.257 4.248 0.267 1.00 83.50 106 LEU A C 1
ATOM 785 O O . LEU A 1 106 ? 10.173 5.411 -0.132 1.00 83.50 106 LEU A O 1
ATOM 789 N N . PHE A 1 107 ? 10.921 3.309 -0.413 1.00 83.50 107 PHE A N 1
ATOM 790 C CA . PHE A 1 107 ? 11.693 3.582 -1.630 1.00 83.50 107 PHE A CA 1
ATOM 791 C C . PHE A 1 107 ? 10.903 4.350 -2.708 1.00 83.50 107 PHE A C 1
ATOM 793 O O . PHE A 1 107 ? 11.387 5.392 -3.156 1.00 83.50 107 PHE A O 1
ATOM 800 N N . PRO A 1 108 ? 9.684 3.937 -3.111 1.00 83.88 108 PRO A N 1
ATOM 801 C CA . PRO A 1 108 ? 8.879 4.698 -4.065 1.00 83.88 108 PRO A CA 1
ATOM 802 C C . PRO A 1 108 ? 8.606 6.128 -3.609 1.00 83.88 108 PRO A C 1
ATOM 804 O O . PRO A 1 108 ? 8.679 7.058 -4.410 1.00 83.88 108 PRO A O 1
ATOM 807 N N . SER A 1 109 ? 8.328 6.315 -2.320 1.00 81.50 109 SER A N 1
ATOM 808 C CA . SER A 1 109 ? 8.033 7.625 -1.743 1.00 81.50 109 SER A CA 1
ATOM 809 C C . SER A 1 109 ? 9.247 8.554 -1.763 1.00 81.50 109 SER A C 1
ATOM 811 O O . SER A 1 109 ? 9.060 9.761 -1.858 1.00 81.50 109 SER A O 1
ATOM 813 N N . LEU A 1 110 ? 10.477 8.033 -1.723 1.00 81.88 110 LEU A N 1
ATOM 814 C CA . LEU A 1 110 ? 11.706 8.834 -1.821 1.00 81.88 110 LEU A CA 1
ATOM 815 C C . LEU A 1 110 ? 11.975 9.351 -3.243 1.00 81.88 110 LEU A C 1
ATOM 817 O O . LEU A 1 110 ? 12.555 10.422 -3.405 1.00 81.88 110 LEU A O 1
ATOM 821 N N . TYR A 1 111 ? 11.555 8.603 -4.267 1.00 82.62 111 TYR A N 1
ATOM 822 C CA . TYR A 1 111 ? 11.872 8.892 -5.672 1.00 82.62 111 TYR A CA 1
ATOM 823 C C . TYR A 1 111 ? 10.691 9.408 -6.498 1.00 82.62 111 TYR A C 1
ATOM 825 O O . TYR A 1 111 ? 10.858 9.658 -7.692 1.00 82.62 111 TYR A O 1
ATOM 833 N N . THR A 1 112 ? 9.512 9.570 -5.894 1.00 83.00 112 THR A N 1
ATOM 834 C CA . THR A 1 112 ? 8.313 10.065 -6.581 1.00 83.00 112 THR A CA 1
ATOM 835 C C . THR A 1 112 ? 7.790 11.364 -5.972 1.00 83.00 112 THR A C 1
ATOM 837 O O . THR A 1 112 ? 7.948 11.623 -4.778 1.00 83.00 112 THR A O 1
ATOM 840 N N . SER A 1 113 ? 7.149 12.186 -6.805 1.00 83.25 113 SER A N 1
ATOM 841 C CA . SER A 1 113 ? 6.368 13.357 -6.383 1.00 83.25 113 SER A CA 1
ATOM 842 C C . SER A 1 113 ? 4.874 13.156 -6.626 1.00 83.25 113 SER A C 1
ATOM 844 O O . SER A 1 113 ? 4.472 12.320 -7.444 1.00 83.25 113 SER A O 1
ATOM 846 N N . ALA A 1 114 ? 4.033 13.970 -5.981 1.00 83.06 114 ALA A N 1
ATOM 847 C CA . ALA A 1 114 ? 2.588 13.953 -6.217 1.00 83.06 114 ALA A CA 1
ATOM 848 C C . ALA A 1 114 ? 2.235 14.151 -7.708 1.00 83.06 114 ALA A C 1
ATOM 850 O O . ALA A 1 114 ? 1.328 13.500 -8.232 1.00 83.06 114 ALA A O 1
ATOM 851 N N . ALA A 1 115 ? 2.994 14.990 -8.423 1.00 83.19 115 ALA A N 1
ATOM 852 C CA . ALA A 1 115 ? 2.817 15.211 -9.857 1.00 83.19 115 ALA A CA 1
ATOM 853 C C . ALA A 1 115 ? 3.118 13.952 -10.692 1.00 83.19 115 ALA A C 1
ATOM 855 O O . ALA A 1 115 ? 2.356 13.619 -11.600 1.00 83.19 115 ALA A O 1
ATOM 856 N N . GLN A 1 116 ? 4.191 13.224 -10.367 1.00 83.94 116 GLN A N 1
ATOM 857 C CA . GLN A 1 116 ? 4.555 11.984 -11.060 1.00 83.94 116 GLN A CA 1
ATOM 858 C C . GLN A 1 116 ? 3.560 10.857 -10.772 1.00 83.94 116 GLN A C 1
ATOM 860 O O . GLN A 1 116 ? 3.148 10.155 -11.693 1.00 83.94 116 GLN A O 1
ATOM 865 N N . LEU A 1 117 ? 3.114 10.713 -9.520 1.00 83.62 117 LEU A N 1
ATOM 866 C CA . LEU A 1 117 ? 2.082 9.738 -9.158 1.00 83.62 117 LEU A CA 1
ATOM 867 C C . LEU A 1 117 ? 0.769 10.023 -9.895 1.00 83.62 117 LEU A C 1
ATOM 869 O O . LEU A 1 117 ? 0.166 9.106 -10.453 1.00 83.62 117 LEU A O 1
ATOM 873 N N . LYS A 1 118 ? 0.377 11.299 -9.991 1.00 84.50 118 LYS A N 1
ATOM 874 C CA . LYS A 1 118 ? -0.800 11.721 -10.758 1.00 84.50 118 LYS A CA 1
ATOM 875 C C . LYS A 1 118 ? -0.655 11.418 -12.252 1.00 84.50 118 LYS A C 1
ATOM 877 O O . LYS A 1 118 ? -1.608 10.935 -12.855 1.00 84.50 118 LYS A O 1
ATOM 882 N N . ALA A 1 119 ? 0.523 11.646 -12.836 1.00 83.94 119 ALA A N 1
ATOM 883 C CA . ALA A 1 119 ? 0.804 11.299 -14.232 1.00 83.94 119 ALA A CA 1
ATOM 884 C C . ALA A 1 119 ? 0.716 9.783 -14.496 1.00 83.94 119 ALA A C 1
ATOM 886 O O . ALA A 1 119 ? 0.328 9.369 -15.583 1.00 83.94 119 ALA A O 1
ATOM 887 N N . LEU A 1 120 ? 1.017 8.959 -13.489 1.00 80.25 120 LEU A N 1
ATOM 888 C CA . LEU A 1 120 ? 0.866 7.501 -13.527 1.00 80.25 120 LEU A CA 1
ATOM 889 C C . LEU A 1 120 ? -0.561 7.017 -13.196 1.00 80.25 120 LEU A C 1
ATOM 891 O O . LEU A 1 120 ? -0.792 5.811 -13.108 1.00 80.25 120 LEU A O 1
ATOM 895 N N . GLY A 1 121 ? -1.518 7.928 -12.983 1.00 80.31 121 GLY A N 1
ATOM 896 C CA . GLY A 1 121 ? -2.895 7.586 -12.613 1.00 80.31 121 GLY A CA 1
ATOM 897 C C . GLY A 1 121 ? -3.035 7.016 -11.198 1.00 80.31 121 GLY A C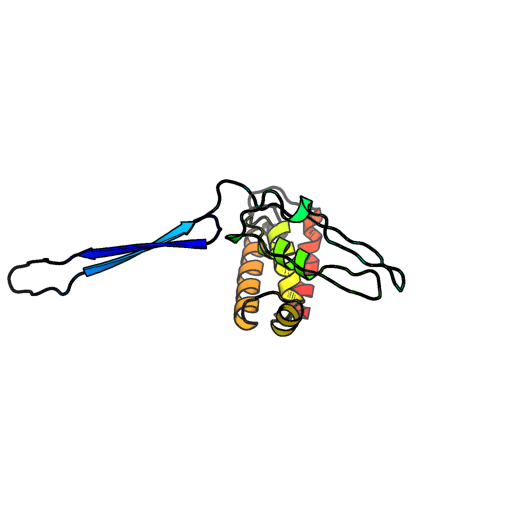 1
ATOM 898 O O . GLY A 1 121 ? -4.007 6.323 -10.904 1.00 80.31 121 GLY A O 1
ATOM 899 N N . ILE A 1 122 ? -2.063 7.272 -10.318 1.00 80.19 122 ILE A N 1
ATOM 900 C CA . ILE A 1 122 ? -2.085 6.839 -8.921 1.00 80.19 122 ILE A CA 1
ATOM 901 C C . ILE A 1 122 ? -2.573 8.000 -8.057 1.00 80.19 122 ILE A C 1
ATOM 903 O O . ILE A 1 122 ? -1.925 9.043 -7.963 1.00 80.19 122 ILE A O 1
ATOM 907 N N . SER A 1 123 ? -3.703 7.805 -7.378 1.00 77.56 123 SER A N 1
ATOM 908 C CA . SER A 1 123 ? -4.153 8.716 -6.326 1.00 77.56 123 SER A CA 1
ATOM 909 C C . SER A 1 123 ? -3.219 8.600 -5.118 1.00 77.56 123 SER A C 1
ATOM 911 O O . SER A 1 123 ? -3.188 7.580 -4.424 1.00 77.56 123 SER A O 1
ATOM 913 N N . GLY A 1 124 ? -2.412 9.636 -4.906 1.00 76.31 124 GLY A N 1
ATOM 914 C CA . GLY A 1 124 ? -1.436 9.730 -3.825 1.00 76.31 124 GLY A CA 1
ATOM 915 C C . GLY A 1 124 ? -1.810 10.773 -2.777 1.00 76.31 124 GLY A C 1
ATOM 916 O O . GLY A 1 124 ? -2.731 11.567 -2.960 1.00 76.31 124 GLY A O 1
ATOM 917 N N . ASP A 1 125 ? -1.068 10.753 -1.676 1.00 80.25 125 ASP A N 1
ATOM 918 C CA . ASP A 1 125 ? -1.082 11.811 -0.671 1.00 80.25 125 ASP A CA 1
ATOM 919 C C . ASP A 1 125 ? -0.350 13.065 -1.192 1.00 80.25 125 ASP A C 1
ATOM 921 O O . ASP A 1 125 ? 0.366 12.999 -2.196 1.00 80.25 125 ASP A O 1
ATOM 925 N N . SER A 1 126 ? -0.526 14.214 -0.528 1.00 85.75 126 SER A N 1
ATOM 926 C CA . SER A 1 126 ? 0.253 15.416 -0.853 1.00 85.75 126 SER A CA 1
ATOM 927 C C . SER A 1 126 ? 1.745 15.190 -0.586 1.00 85.75 126 SER A C 1
ATOM 929 O O . SER A 1 126 ? 2.119 14.298 0.183 1.00 85.75 126 SER A O 1
ATOM 931 N N . ASP A 1 127 ? 2.611 16.001 -1.195 1.00 83.94 127 ASP A N 1
ATOM 932 C CA . ASP A 1 127 ? 4.055 15.867 -0.994 1.00 83.94 127 ASP A CA 1
ATOM 933 C C . ASP A 1 127 ? 4.463 16.092 0.473 1.00 83.94 127 ASP A C 1
ATOM 935 O O . ASP A 1 127 ? 5.383 15.435 0.957 1.00 83.94 127 ASP A O 1
ATOM 939 N N . GLU A 1 128 ? 3.747 16.939 1.214 1.00 85.94 128 GLU A N 1
ATOM 940 C CA . GLU A 1 128 ? 3.962 17.166 2.648 1.00 85.94 128 GLU A CA 1
ATOM 941 C C . GLU A 1 128 ? 3.615 15.917 3.459 1.00 85.94 128 GLU A C 1
ATOM 943 O O . GLU A 1 128 ? 4.408 15.456 4.280 1.00 85.94 128 GLU A O 1
ATOM 948 N N . LYS A 1 129 ? 2.447 15.321 3.195 1.00 84.50 129 LYS A N 1
ATOM 949 C CA . LYS A 1 129 ? 2.007 14.107 3.888 1.00 84.50 129 LYS A CA 1
ATOM 950 C C . LYS A 1 129 ? 2.891 12.907 3.540 1.00 84.50 129 LYS A C 1
ATOM 952 O O . LYS A 1 129 ? 3.153 12.073 4.404 1.00 84.50 129 LYS A O 1
ATOM 957 N N . ARG A 1 130 ? 3.400 12.841 2.307 1.00 84.38 130 ARG A N 1
ATOM 958 C CA . ARG A 1 130 ? 4.401 11.853 1.886 1.00 84.38 130 ARG A CA 1
ATOM 959 C C . ARG A 1 130 ? 5.704 12.011 2.671 1.00 84.38 130 ARG A C 1
ATOM 961 O O . ARG A 1 130 ? 6.204 11.012 3.174 1.00 84.38 130 ARG A O 1
ATOM 968 N N . ARG A 1 131 ? 6.239 13.232 2.808 1.00 85.06 131 ARG A N 1
ATOM 969 C CA . ARG A 1 131 ? 7.448 13.496 3.615 1.00 85.06 131 ARG A CA 1
ATOM 970 C C . ARG A 1 131 ? 7.252 13.079 5.072 1.00 85.06 131 ARG A C 1
ATOM 972 O O . ARG A 1 131 ? 8.051 12.306 5.579 1.00 85.06 131 ARG A O 1
ATOM 979 N N . ALA A 1 132 ? 6.128 13.457 5.680 1.00 86.56 132 ALA A N 1
ATOM 980 C CA . ALA A 1 132 ? 5.803 13.038 7.043 1.00 86.56 132 ALA A CA 1
ATOM 981 C C . ALA A 1 132 ? 5.726 11.504 7.190 1.00 86.56 132 ALA A C 1
ATOM 983 O O . ALA A 1 132 ? 6.197 10.944 8.177 1.00 86.56 132 ALA A O 1
ATOM 984 N N . ALA A 1 133 ? 5.167 10.798 6.200 1.00 85.62 133 ALA A N 1
ATOM 985 C CA . ALA A 1 133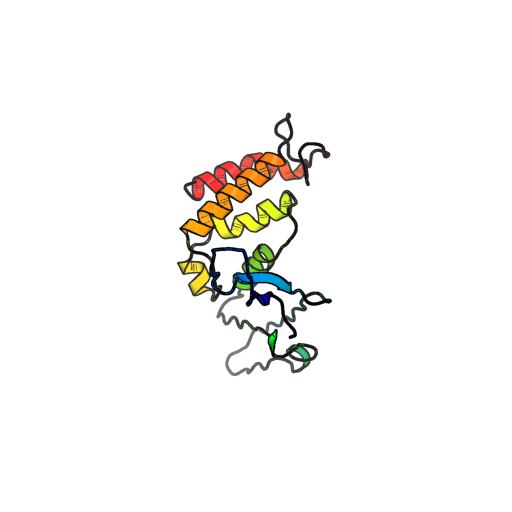 ? 5.153 9.335 6.194 1.00 85.62 133 ALA A CA 1
ATOM 986 C C . ALA A 1 133 ? 6.565 8.734 6.078 1.00 85.62 133 ALA A C 1
ATOM 988 O O . ALA A 1 133 ? 6.828 7.682 6.663 1.00 85.62 133 ALA A O 1
ATOM 989 N N . ILE A 1 134 ? 7.478 9.402 5.364 1.00 85.25 134 ILE A N 1
ATOM 990 C CA . ILE A 1 134 ? 8.882 8.991 5.288 1.00 85.25 134 ILE A CA 1
ATOM 991 C C . ILE A 1 134 ? 9.563 9.133 6.651 1.00 85.25 134 ILE A C 1
ATOM 993 O O . ILE A 1 134 ? 10.210 8.183 7.082 1.00 85.25 134 ILE A O 1
ATOM 997 N N . ASP A 1 135 ? 9.361 10.241 7.363 1.00 85.44 135 ASP A N 1
ATOM 998 C CA . ASP A 1 135 ? 9.954 10.458 8.691 1.00 85.44 135 ASP A CA 1
ATOM 999 C C . ASP A 1 135 ? 9.497 9.399 9.706 1.00 85.44 135 ASP A C 1
ATOM 1001 O O . ASP A 1 135 ? 10.296 8.853 10.475 1.00 85.44 135 ASP A O 1
ATOM 1005 N N . VAL A 1 136 ? 8.210 9.035 9.664 1.00 87.75 136 VAL A N 1
ATOM 1006 C CA . VAL A 1 136 ? 7.654 7.942 10.477 1.00 87.75 136 VAL A CA 1
ATOM 1007 C C . VAL A 1 136 ? 8.280 6.601 10.088 1.00 87.75 136 VAL A C 1
ATOM 1009 O O . VAL A 1 136 ? 8.639 5.807 10.957 1.00 87.75 136 VAL A O 1
ATOM 1012 N N . GLY A 1 137 ? 8.450 6.348 8.790 1.00 86.50 137 GLY A N 1
ATOM 1013 C CA . GLY A 1 137 ? 9.085 5.134 8.290 1.00 86.50 137 GLY A CA 1
ATOM 1014 C C . GLY A 1 137 ? 10.559 5.010 8.679 1.00 86.50 137 GLY A C 1
ATOM 1015 O O . GLY A 1 137 ? 10.980 3.945 9.123 1.00 86.50 137 GLY A O 1
ATOM 1016 N N . ILE A 1 138 ? 11.334 6.094 8.590 1.00 86.00 138 ILE A N 1
ATOM 1017 C CA . ILE A 1 138 ? 12.725 6.150 9.066 1.00 86.00 138 ILE A CA 1
ATOM 1018 C C . ILE A 1 138 ? 12.766 5.869 10.568 1.00 86.00 138 ILE A C 1
ATOM 1020 O O . ILE A 1 138 ? 13.538 5.023 11.012 1.00 86.00 138 ILE A O 1
ATOM 1024 N N . SER A 1 139 ? 11.887 6.508 11.343 1.00 88.06 139 SER A N 1
ATOM 1025 C CA . SER A 1 139 ? 11.773 6.257 12.784 1.00 88.06 139 SER A CA 1
ATOM 1026 C C . SER A 1 139 ? 11.488 4.780 13.084 1.00 88.06 139 SER A C 1
ATOM 1028 O O . SER A 1 139 ? 12.088 4.204 13.989 1.00 88.06 139 SER A O 1
ATOM 1030 N N . ARG A 1 140 ? 10.622 4.133 12.291 1.00 88.12 140 ARG A N 1
ATOM 1031 C CA . ARG A 1 140 ? 10.337 2.695 12.402 1.00 88.12 140 ARG A CA 1
ATOM 1032 C C . ARG A 1 140 ? 11.550 1.826 12.055 1.00 88.12 140 ARG A C 1
ATOM 1034 O O . ARG A 1 140 ? 11.779 0.837 12.742 1.00 88.12 140 ARG A O 1
ATOM 1041 N N . LEU A 1 141 ? 12.333 2.182 11.035 1.00 87.50 141 LEU A N 1
ATOM 1042 C CA . LEU A 1 141 ? 13.577 1.474 10.704 1.00 87.50 141 LEU A CA 1
ATOM 1043 C C . LEU A 1 141 ? 14.590 1.559 11.852 1.00 87.50 141 LEU A C 1
ATOM 1045 O O . LEU A 1 141 ? 15.177 0.547 12.220 1.00 87.50 141 LEU A O 1
ATOM 1049 N N . LEU A 1 142 ? 14.744 2.735 12.463 1.00 88.00 142 LEU A N 1
ATOM 1050 C CA . LEU A 1 142 ? 15.651 2.936 13.597 1.00 88.00 142 LEU A CA 1
ATOM 1051 C C . LEU A 1 142 ? 15.237 2.136 14.843 1.00 88.00 142 LEU A C 1
ATOM 1053 O O . LEU A 1 142 ? 16.099 1.701 15.596 1.00 88.00 142 LEU A O 1
ATOM 1057 N N . GLN A 1 143 ? 13.944 1.858 15.040 1.00 89.25 143 GLN A N 1
ATOM 1058 C CA . GLN A 1 143 ? 13.480 0.962 16.115 1.00 89.25 143 GLN A CA 1
ATOM 1059 C C . GLN A 1 143 ? 13.926 -0.499 15.937 1.00 89.25 143 GLN A C 1
ATOM 1061 O O . GLN A 1 143 ? 13.897 -1.265 16.897 1.00 89.25 143 GLN A O 1
ATOM 1066 N N . MET A 1 144 ? 14.299 -0.892 14.718 1.00 89.50 144 MET A N 1
ATOM 1067 C CA . MET A 1 144 ? 14.817 -2.223 14.393 1.00 89.50 144 MET A CA 1
ATOM 1068 C C . MET A 1 144 ? 16.354 -2.260 14.373 1.00 89.50 144 MET A C 1
ATOM 1070 O O . MET A 1 144 ? 16.938 -3.290 14.035 1.00 89.50 144 MET A O 1
ATOM 1074 N N . GLN A 1 145 ? 17.012 -1.148 14.722 1.00 89.81 145 GLN A N 1
ATOM 1075 C CA . GLN A 1 145 ? 18.461 -1.081 14.844 1.00 89.81 145 GLN A CA 1
ATOM 1076 C C . GLN A 1 145 ? 18.918 -1.700 16.174 1.00 89.81 145 GLN A C 1
ATOM 1078 O O . GLN A 1 145 ? 18.413 -1.371 17.247 1.00 89.81 145 GLN A O 1
ATOM 1083 N N . LEU A 1 146 ? 19.889 -2.601 16.085 1.00 89.00 146 LEU A N 1
ATOM 1084 C CA . LEU A 1 146 ? 20.561 -3.253 17.202 1.00 89.00 146 LEU A CA 1
ATOM 1085 C C . LEU A 1 146 ? 21.597 -2.317 17.841 1.00 89.00 146 LEU A C 1
ATOM 1087 O O . LEU A 1 146 ? 22.095 -1.387 17.205 1.00 89.00 146 LEU A O 1
ATOM 1091 N N . GLU A 1 147 ? 22.002 -2.608 19.078 1.00 87.12 147 GLU A N 1
ATOM 1092 C CA . GLU A 1 147 ? 23.029 -1.827 19.793 1.00 87.12 147 GLU A CA 1
ATOM 1093 C C . GLU A 1 147 ? 24.398 -1.856 19.095 1.00 87.12 147 GLU A C 1
ATOM 1095 O O . GLU A 1 147 ? 25.152 -0.887 19.154 1.00 87.12 147 GLU A O 1
ATOM 1100 N N . ASN A 1 148 ? 24.704 -2.936 18.368 1.00 85.50 148 ASN A N 1
ATOM 1101 C CA . ASN A 1 148 ? 25.912 -3.053 17.545 1.00 85.50 148 ASN A CA 1
ATOM 1102 C C . ASN A 1 148 ? 25.816 -2.278 16.210 1.00 85.50 148 ASN A C 1
ATOM 1104 O O . ASN A 1 148 ? 26.713 -2.363 15.371 1.00 85.50 148 ASN A O 1
ATOM 1108 N N . GLY A 1 149 ? 24.717 -1.548 15.990 1.00 84.31 149 GLY A N 1
ATOM 1109 C CA . GLY A 1 149 ? 24.414 -0.805 14.771 1.00 84.31 149 GLY A CA 1
ATOM 1110 C C . GLY A 1 149 ? 23.828 -1.655 13.643 1.00 84.31 149 GLY A C 1
ATOM 1111 O O . GLY A 1 149 ? 23.547 -1.112 12.573 1.00 84.31 149 GLY A O 1
ATOM 1112 N N . GLY A 1 150 ? 23.697 -2.975 13.825 1.00 86.06 150 GLY A N 1
ATOM 1113 C CA . GLY A 1 150 ? 23.029 -3.912 12.912 1.00 86.06 150 GLY A CA 1
ATOM 1114 C C . GLY A 1 150 ? 21.533 -3.671 12.838 1.00 86.06 150 GLY A C 1
ATOM 1115 O O . GLY A 1 150 ? 21.003 -2.815 13.540 1.00 86.06 150 GLY A O 1
ATOM 1116 N N . PHE A 1 151 ? 20.845 -4.419 11.987 1.00 88.56 151 PHE A N 1
ATOM 1117 C CA . PHE A 1 151 ? 19.388 -4.396 11.946 1.00 88.56 151 PHE A CA 1
ATOM 1118 C C . PHE A 1 151 ? 18.843 -5.805 12.105 1.00 88.56 151 PHE A C 1
ATOM 1120 O O . PHE A 1 151 ? 19.418 -6.762 11.590 1.00 88.56 151 PHE A O 1
ATOM 1127 N N . ALA A 1 152 ? 17.716 -5.907 12.790 1.00 89.06 152 ALA A N 1
ATOM 1128 C CA . ALA A 1 152 ? 16.942 -7.129 12.917 1.00 89.06 152 ALA A CA 1
ATOM 1129 C C . ALA A 1 152 ? 15.594 -6.978 12.194 1.00 89.06 152 ALA A C 1
ATOM 1131 O O . ALA A 1 152 ? 15.175 -5.880 11.822 1.00 89.06 152 ALA A O 1
ATOM 1132 N N . LEU A 1 153 ? 14.926 -8.099 11.920 1.00 86.81 153 LEU A N 1
ATOM 1133 C CA . LEU A 1 153 ? 13.802 -8.117 10.979 1.00 86.81 153 LEU A CA 1
ATOM 1134 C C . LEU A 1 153 ? 12.524 -7.438 11.504 1.00 86.81 153 LEU A C 1
ATOM 1136 O O . LEU A 1 153 ? 11.757 -6.896 10.706 1.00 86.81 153 LEU A O 1
ATOM 1140 N N . TRP A 1 154 ? 12.274 -7.478 12.814 1.00 86.62 154 TRP A N 1
ATOM 1141 C CA . TRP A 1 154 ? 10.997 -7.064 13.418 1.00 86.62 154 TRP A CA 1
AT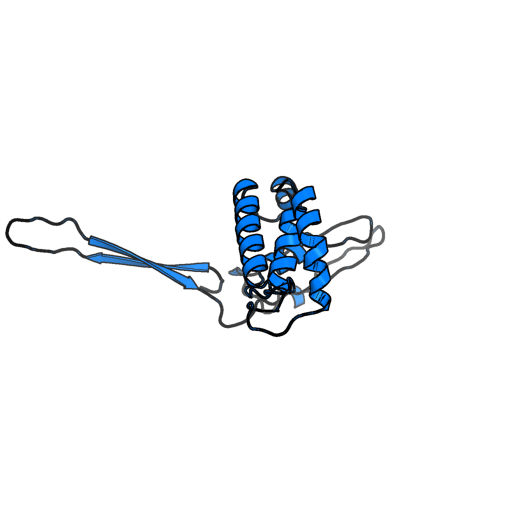OM 1142 C C . TRP A 1 154 ? 11.150 -6.086 14.582 1.00 86.62 154 TRP A C 1
ATOM 1144 O O . TRP A 1 154 ? 10.346 -5.156 14.728 1.00 86.62 154 TRP A O 1
ATOM 1154 N N . ASP A 1 155 ? 12.180 -6.304 15.392 1.00 85.69 155 ASP A N 1
ATOM 1155 C CA . ASP A 1 155 ? 12.523 -5.545 16.586 1.00 85.69 155 ASP A CA 1
ATOM 1156 C C . ASP A 1 155 ? 14.027 -5.675 16.868 1.00 85.69 155 ASP A C 1
ATOM 1158 O O . ASP A 1 155 ? 14.712 -6.482 16.247 1.00 85.69 155 ASP A O 1
ATOM 1162 N N . ARG A 1 156 ? 14.528 -4.877 17.812 1.00 86.62 156 ARG A N 1
ATOM 1163 C CA . ARG A 1 156 ? 15.933 -4.848 18.251 1.00 86.62 156 ARG A CA 1
ATOM 1164 C C . ARG A 1 156 ? 16.382 -6.061 19.089 1.00 86.62 156 ARG A C 1
ATOM 1166 O O . ARG A 1 156 ? 17.519 -6.078 19.546 1.00 86.62 156 ARG A O 1
ATOM 1173 N N . GLU A 1 157 ? 15.493 -6.997 19.406 1.00 86.19 157 GLU A N 1
ATOM 1174 C CA . GLU A 1 157 ? 15.788 -8.168 20.250 1.00 86.19 157 GLU A CA 1
ATOM 1175 C C . GLU A 1 157 ? 15.982 -9.433 19.399 1.00 86.19 157 GLU A C 1
ATOM 1177 O O . GLU A 1 157 ? 16.495 -10.445 19.878 1.00 86.19 157 GLU A O 1
ATOM 1182 N N . GLY A 1 158 ? 15.612 -9.366 18.118 1.00 85.50 158 GLY A N 1
ATOM 1183 C CA . GLY A 1 158 ? 15.826 -10.416 17.136 1.00 85.50 158 GLY A CA 1
ATOM 1184 C C . GLY A 1 158 ? 17.283 -10.583 16.674 1.00 85.50 158 GLY A C 1
ATOM 1185 O O . GLY A 1 158 ? 18.156 -9.763 16.967 1.00 85.50 158 GLY A O 1
ATOM 1186 N N . PRO A 1 159 ? 17.556 -11.659 15.912 1.00 86.38 159 PRO A N 1
ATOM 1187 C CA . PRO A 1 159 ? 18.869 -11.898 15.330 1.00 86.38 159 PRO A CA 1
ATOM 1188 C C . PRO A 1 159 ? 19.221 -10.836 14.282 1.00 86.38 159 PRO A C 1
ATOM 1190 O O . PRO A 1 159 ? 18.351 -10.318 13.578 1.00 86.38 159 PRO A O 1
ATOM 1193 N N . GLU A 1 160 ? 20.516 -10.545 14.158 1.00 87.19 160 GLU A N 1
ATOM 1194 C CA . GLU A 1 160 ? 21.023 -9.632 13.136 1.00 87.19 160 GLU A CA 1
ATOM 1195 C C . GLU A 1 160 ? 20.827 -10.209 11.728 1.00 87.19 160 GLU A C 1
ATOM 1197 O O . GLU A 1 160 ? 21.241 -11.328 11.421 1.00 87.19 160 GLU A O 1
ATOM 1202 N N . GLU A 1 161 ? 20.235 -9.405 10.850 1.00 86.25 161 GLU A N 1
ATOM 1203 C CA . GLU A 1 161 ? 20.063 -9.704 9.435 1.00 86.25 161 GLU A CA 1
ATOM 1204 C C . GLU A 1 161 ? 21.241 -9.126 8.642 1.00 86.25 161 GLU A C 1
ATOM 1206 O O . GLU A 1 161 ? 21.242 -7.962 8.241 1.00 86.25 161 GLU A O 1
ATOM 1211 N N . TYR A 1 162 ? 22.264 -9.939 8.375 1.00 81.62 162 TYR A N 1
ATOM 1212 C CA . TYR A 1 162 ? 23.508 -9.467 7.744 1.00 81.62 162 TYR A CA 1
ATOM 1213 C C . TYR A 1 162 ? 23.316 -8.822 6.363 1.00 81.62 162 TYR A C 1
ATOM 1215 O O . TYR A 1 162 ? 24.038 -7.897 5.994 1.00 81.62 162 TYR A O 1
ATOM 1223 N N . TRP A 1 163 ? 22.335 -9.272 5.575 1.00 80.56 163 TRP A N 1
ATOM 1224 C CA . TRP A 1 163 ? 22.046 -8.663 4.270 1.00 80.56 163 TRP A CA 1
ATOM 1225 C C . TRP A 1 163 ? 21.451 -7.252 4.413 1.00 80.56 163 TRP A C 1
ATOM 1227 O O . TRP A 1 163 ? 21.617 -6.412 3.519 1.00 80.56 163 TRP A O 1
ATOM 1237 N N . ALA A 1 164 ? 20.806 -6.971 5.548 1.00 74.38 164 ALA A N 1
ATOM 1238 C CA . ALA A 1 164 ? 20.222 -5.680 5.861 1.00 74.38 164 ALA A CA 1
ATOM 1239 C C . ALA A 1 164 ? 21.269 -4.625 6.249 1.00 74.38 164 ALA A C 1
ATOM 1241 O O . ALA A 1 164 ? 20.944 -3.441 6.313 1.00 74.38 164 ALA A O 1
ATOM 1242 N N . ASP A 1 165 ? 22.545 -4.998 6.376 1.00 69.12 165 ASP A N 1
ATOM 1243 C CA . ASP A 1 165 ? 23.653 -4.045 6.494 1.00 69.12 165 ASP A CA 1
ATOM 1244 C C . ASP A 1 165 ? 23.728 -3.089 5.281 1.00 69.12 165 ASP A C 1
ATOM 1246 O O . ASP A 1 165 ? 24.155 -1.937 5.370 1.00 69.12 165 ASP A O 1
ATOM 1250 N N . ARG A 1 166 ? 23.178 -3.492 4.125 1.00 68.94 166 ARG A N 1
ATOM 1251 C CA . ARG A 1 166 ? 22.991 -2.567 2.994 1.00 68.94 166 ARG A CA 1
ATOM 1252 C C . ARG A 1 166 ? 22.078 -1.386 3.330 1.00 68.94 166 ARG A C 1
ATOM 1254 O O . ARG A 1 166 ? 22.290 -0.304 2.781 1.00 68.94 166 ARG A O 1
ATOM 1261 N N . LEU A 1 167 ? 21.092 -1.555 4.214 1.00 68.25 167 LEU A N 1
ATOM 1262 C CA . LEU A 1 167 ? 20.235 -0.459 4.677 1.00 68.25 167 LEU A CA 1
ATOM 1263 C C . LEU A 1 167 ? 21.019 0.526 5.547 1.00 68.25 167 LEU A C 1
ATOM 1265 O O . LEU A 1 167 ? 20.825 1.730 5.388 1.00 68.25 167 LEU A O 1
ATOM 1269 N N . ARG A 1 168 ? 21.973 0.045 6.360 1.00 69.75 168 ARG A N 1
ATOM 1270 C CA . ARG A 1 168 ? 22.870 0.886 7.175 1.00 69.75 168 ARG A CA 1
ATOM 1271 C C . ARG A 1 168 ? 23.603 1.925 6.323 1.00 69.75 168 ARG A C 1
ATOM 1273 O O . ARG A 1 168 ? 23.663 3.098 6.682 1.00 69.75 168 ARG A O 1
ATOM 1280 N N . HIS A 1 169 ? 24.120 1.518 5.164 1.00 73.31 169 HIS A N 1
ATOM 1281 C CA . HIS A 1 169 ? 24.841 2.416 4.254 1.00 73.31 169 HIS A CA 1
ATOM 1282 C C . HIS A 1 169 ? 23.940 3.142 3.243 1.00 73.31 169 HIS A C 1
ATOM 1284 O O . HIS A 1 169 ? 24.246 4.262 2.824 1.00 73.31 169 HIS A O 1
ATOM 1290 N N . GLY A 1 170 ? 22.856 2.500 2.805 1.00 71.69 170 GLY A N 1
ATOM 1291 C CA . GLY A 1 170 ? 21.983 2.999 1.745 1.00 71.69 17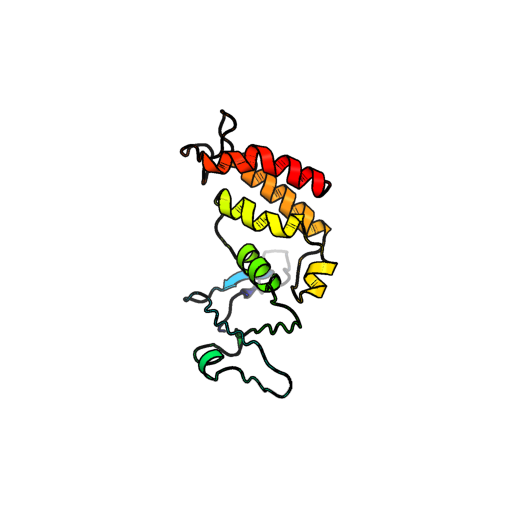0 GLY A CA 1
ATOM 1292 C C . GLY A 1 170 ? 20.969 4.038 2.217 1.00 71.69 170 GLY A C 1
ATOM 1293 O O . GLY A 1 170 ? 20.728 5.007 1.496 1.00 71.69 170 GLY A O 1
ATOM 1294 N N . LEU A 1 171 ? 20.408 3.870 3.419 1.00 72.25 171 LEU A N 1
ATOM 1295 C CA . LEU A 1 171 ? 19.333 4.720 3.931 1.00 72.25 171 LEU A CA 1
ATOM 1296 C C . LEU A 1 171 ? 19.773 6.186 4.108 1.00 72.25 171 LEU A C 1
ATOM 1298 O O . LEU A 1 171 ? 19.101 7.047 3.540 1.00 72.25 171 LEU A O 1
ATOM 1302 N N . PRO A 1 172 ? 20.919 6.511 4.749 1.00 75.62 172 PRO A N 1
ATOM 1303 C CA . PRO A 1 172 ? 21.348 7.906 4.888 1.00 75.62 172 PRO A CA 1
ATOM 1304 C C . PRO A 1 172 ? 21.565 8.595 3.535 1.00 75.62 172 PRO A C 1
ATOM 1306 O O . PRO A 1 172 ? 21.166 9.739 3.337 1.00 75.62 172 PRO A O 1
ATOM 1309 N N . ARG A 1 173 ? 22.138 7.874 2.560 1.00 75.44 173 ARG A N 1
ATOM 1310 C CA . ARG A 1 173 ? 22.358 8.390 1.199 1.00 75.44 173 ARG A CA 1
ATOM 1311 C C . ARG A 1 173 ? 21.045 8.620 0.452 1.00 75.44 173 ARG A C 1
ATOM 1313 O O . ARG A 1 173 ? 20.941 9.572 -0.322 1.00 75.44 173 ARG A O 1
ATOM 1320 N N . ALA A 1 174 ? 20.060 7.746 0.644 1.00 70.75 174 ALA A N 1
ATOM 1321 C CA . ALA A 1 174 ? 18.745 7.883 0.033 1.00 70.75 174 ALA A CA 1
ATOM 1322 C C . ALA A 1 174 ? 17.978 9.081 0.620 1.00 70.75 174 ALA A C 1
ATOM 1324 O O . ALA A 1 174 ? 17.446 9.878 -0.152 1.00 70.75 174 ALA A O 1
ATOM 1325 N N . CYS A 1 175 ? 18.007 9.263 1.946 1.00 71.00 175 CYS A N 1
ATOM 1326 C CA . CYS A 1 175 ? 17.416 10.422 2.624 1.00 71.00 175 CYS A CA 1
ATOM 1327 C C . CYS A 1 175 ? 18.072 11.736 2.180 1.00 71.00 175 CYS A C 1
ATOM 1329 O O . CYS A 1 175 ? 17.377 12.647 1.735 1.00 71.00 175 CYS A O 1
ATOM 1331 N N . GLN A 1 176 ? 19.408 11.784 2.146 1.00 75.25 176 GLN A N 1
ATOM 1332 C CA . GLN A 1 176 ? 20.147 12.971 1.709 1.00 75.25 176 GLN A CA 1
ATOM 1333 C C . GLN A 1 176 ? 19.804 13.371 0.264 1.00 75.25 176 GLN A C 1
ATOM 1335 O O . GLN A 1 176 ? 19.645 14.551 -0.042 1.00 75.25 176 GLN A O 1
ATOM 1340 N N . ARG A 1 177 ? 19.639 12.395 -0.641 1.00 71.75 177 ARG A N 1
ATOM 1341 C CA . ARG A 1 177 ? 19.193 12.650 -2.024 1.00 71.75 177 ARG A CA 1
ATOM 1342 C C . ARG A 1 177 ? 17.741 13.117 -2.114 1.00 71.75 177 ARG A C 1
ATOM 1344 O O . ARG A 1 177 ? 17.408 13.824 -3.061 1.00 71.75 177 ARG A O 1
ATOM 1351 N N . ALA A 1 178 ? 16.894 12.710 -1.174 1.00 66.50 178 ALA A N 1
ATOM 1352 C CA . ALA A 1 178 ? 15.502 13.139 -1.082 1.00 66.50 178 ALA A CA 1
ATOM 1353 C C . ALA A 1 178 ? 15.338 14.510 -0.394 1.00 66.50 178 ALA A C 1
ATOM 1355 O O . ALA A 1 178 ? 14.226 15.042 -0.365 1.00 66.50 178 ALA A O 1
ATOM 1356 N N . GLY A 1 179 ? 16.430 15.100 0.112 1.00 70.50 179 GLY A N 1
ATOM 1357 C CA . GLY A 1 179 ? 16.413 16.384 0.814 1.00 70.50 179 GLY A CA 1
ATOM 1358 C C . GLY A 1 179 ? 15.742 16.303 2.186 1.00 70.50 179 GLY A C 1
ATOM 1359 O O . GLY A 1 179 ? 15.039 17.243 2.560 1.00 70.50 179 GLY A O 1
ATOM 1360 N N . LEU A 1 180 ? 15.915 15.164 2.865 1.00 61.62 180 LEU A N 1
ATOM 1361 C CA . LEU A 1 180 ? 15.507 14.893 4.244 1.00 61.62 180 LEU A CA 1
ATOM 1362 C C . LEU A 1 180 ? 16.728 14.895 5.166 1.00 61.62 180 LEU A C 1
ATOM 1364 O O . LEU A 1 180 ? 17.795 14.411 4.713 1.00 61.62 180 LEU A O 1
#

Sequence (180 aa):
MAGFGDGQVNATISGLSLPGETFAPLQKQWKIGVRPAYPAQTVNSGAALQPGESWQPPAAQSQGFAPQTLQGQLLLSGKPPLNLARYIRELKAYPYGCLEQTASGLFPSLYTSAAQLKALGISGDSDEKRRAAIDVGISRLLQMQLENGGFALWDREGPEEYWADRLRHGLPRACQRAGL

Secondary structure (DSSP, 8-state):
--SSEEEEEEEEE---EETTEEPPPEEEEEEEEE--SSPPP---------TT------GGGTTT--TTT--------SS----HHHHHHHHHT-----HHHHHHHHHHHHH--HHHHHHTT-----HHHHHHHHHHHHHHHHTTB-TTS-BBSSSTTSPB-GGGHHHHHHHHHHHHHHT-

InterPro domains:
  IPR008930 Terpenoid cyclases/protein prenyltransferase alpha-alpha toroid [SSF48239] (88-162)
  IPR047565 Alpha-macroglobulin-like, thiol-ester bond-forming region [SM01419] (87-116)
  IPR051802 Alpha-2-macroglobulin-like [PTHR40094] (3-163)

Radius of gyration: 23.69 Å; chains: 1; bounding box: 61×36×76 Å

pLDDT: mean 83.7, std 7.02, range [49.0, 95.69]

Organism: Klebsiella pneumoniae (NCBI:txid573)

Foldseek 3Di:
DPDWDKDKDKDWADDDDDPPDDDDTDIDMDIDTDDDPDDDDADDDDDDDDPPDDDDDPPVRCPPDDPVHDDDDDDDDPDPDDLPLVLLVVLCPDPDQWLVSLVSSLLCLLVDACVRCVVSVHDDDHNVVSVVSNVVSVVSNVQQQEPVRFGDTHGNVHDGDVVCVCCSVPVVVSCVSSVD